Protein AF-A0A0P0SLC3-F1 (afdb_monomer)

Structure (mmCIF, N/CA/C/O backbone):
data_AF-A0A0P0SLC3-F1
#
_entry.id   AF-A0A0P0SLC3-F1
#
loop_
_atom_site.group_PDB
_atom_site.id
_atom_site.type_symbol
_atom_site.label_atom_id
_atom_site.label_alt_id
_atom_site.label_comp_id
_atom_site.label_asym_id
_atom_site.label_entity_id
_atom_site.label_seq_id
_atom_site.pdbx_PDB_ins_code
_atom_site.Cartn_x
_atom_site.Cartn_y
_atom_site.Cartn_z
_atom_site.occupancy
_atom_site.B_iso_or_equiv
_atom_site.auth_seq_id
_atom_site.auth_comp_id
_atom_site.auth_asym_id
_atom_site.auth_atom_id
_atom_site.pdbx_PDB_model_num
ATOM 1 N N . MET A 1 1 ? 24.770 22.324 -24.736 1.00 40.22 1 MET A N 1
ATOM 2 C CA . MET A 1 1 ? 24.449 22.233 -23.299 1.00 40.22 1 MET A CA 1
ATOM 3 C C . MET A 1 1 ? 24.818 20.827 -22.901 1.00 40.22 1 MET A C 1
ATOM 5 O O . MET A 1 1 ? 24.165 19.906 -23.367 1.00 40.22 1 MET A O 1
ATOM 9 N N . SER A 1 2 ? 25.976 20.699 -22.260 1.00 40.81 2 SER A N 1
ATOM 10 C CA . SER A 1 2 ? 26.747 19.463 -22.192 1.00 40.81 2 SER A CA 1
ATOM 11 C C . SER A 1 2 ? 26.088 18.401 -21.324 1.00 40.81 2 SER A C 1
ATOM 13 O O . SER A 1 2 ? 25.599 18.681 -20.231 1.00 40.81 2 SER A O 1
ATOM 15 N N . ASP A 1 3 ? 26.149 17.185 -21.848 1.00 52.19 3 ASP A N 1
ATOM 16 C CA . ASP A 1 3 ? 25.713 15.894 -21.313 1.00 52.19 3 ASP A CA 1
ATOM 17 C C . ASP A 1 3 ? 26.572 15.420 -20.111 1.00 52.19 3 ASP A C 1
ATOM 19 O O . ASP A 1 3 ? 26.574 14.253 -19.745 1.00 52.19 3 ASP A O 1
ATOM 23 N N . ASP A 1 4 ? 27.31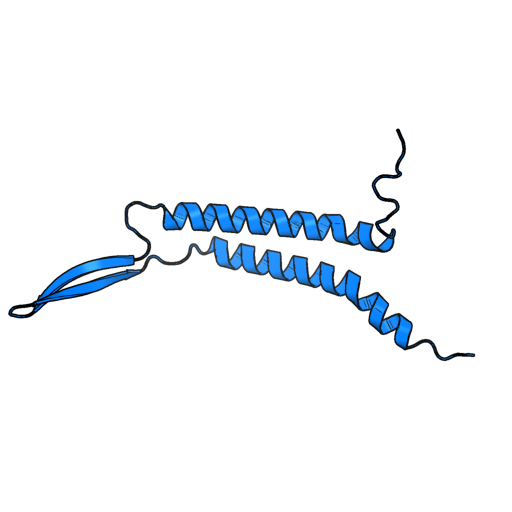7 16.330 -19.466 1.00 56.00 4 ASP A N 1
ATOM 24 C CA . ASP A 1 4 ? 28.284 16.030 -18.392 1.00 56.00 4 ASP A CA 1
ATOM 25 C C . ASP A 1 4 ? 27.609 15.678 -17.053 1.00 56.00 4 ASP A C 1
ATOM 27 O O . ASP A 1 4 ? 28.255 15.233 -16.105 1.00 56.00 4 ASP A O 1
ATOM 31 N N . THR A 1 5 ? 26.293 15.884 -16.930 1.00 56.62 5 THR A N 1
ATOM 32 C CA . THR A 1 5 ? 25.579 15.693 -15.649 1.00 56.62 5 THR A CA 1
ATOM 33 C C . THR A 1 5 ? 25.445 14.211 -15.267 1.00 56.62 5 THR A C 1
ATOM 35 O O . THR A 1 5 ? 25.192 13.890 -14.104 1.00 56.62 5 THR A O 1
ATOM 38 N N . LEU A 1 6 ? 25.654 13.296 -16.219 1.00 53.84 6 LEU A N 1
ATOM 39 C CA . LEU A 1 6 ? 25.514 11.851 -16.023 1.00 53.84 6 LEU A CA 1
ATOM 40 C C . LEU A 1 6 ? 26.822 11.074 -16.222 1.00 53.84 6 LEU A C 1
ATOM 42 O O . LEU A 1 6 ? 26.807 9.854 -16.117 1.00 53.84 6 LEU A O 1
ATOM 46 N N . ASP A 1 7 ? 27.955 11.751 -16.424 1.00 54.78 7 ASP A N 1
ATOM 47 C CA . ASP A 1 7 ? 29.253 11.113 -16.714 1.00 54.78 7 ASP A CA 1
ATOM 48 C C . ASP A 1 7 ? 29.778 10.259 -15.533 1.00 54.78 7 ASP A C 1
ATOM 50 O O . ASP A 1 7 ? 30.537 9.302 -15.686 1.00 54.78 7 ASP A O 1
ATOM 54 N N . TRP A 1 8 ? 29.300 10.557 -14.319 1.00 57.81 8 TRP A N 1
ATOM 55 C CA . TRP A 1 8 ? 29.554 9.772 -13.107 1.00 57.81 8 TRP A CA 1
ATOM 56 C C . TRP A 1 8 ? 28.699 8.505 -13.001 1.00 57.81 8 TRP A C 1
ATOM 58 O O . TRP A 1 8 ? 28.955 7.691 -12.112 1.00 57.81 8 TRP A O 1
ATOM 68 N N . LEU A 1 9 ? 27.668 8.355 -13.841 1.00 50.94 9 LEU A N 1
ATOM 69 C CA . LEU A 1 9 ? 26.736 7.239 -13.836 1.00 50.94 9 LEU A CA 1
ATOM 70 C C . LEU A 1 9 ? 27.134 6.283 -14.972 1.00 50.94 9 LEU A C 1
ATOM 72 O O . LEU A 1 9 ? 26.773 6.509 -16.125 1.00 50.94 9 LEU A O 1
ATOM 76 N N . PRO A 1 10 ? 27.878 5.201 -14.678 1.00 60.03 10 PRO A N 1
ATOM 77 C CA . PRO A 1 10 ? 28.329 4.275 -15.705 1.00 60.03 10 PRO A CA 1
ATOM 78 C C . PRO A 1 10 ? 27.147 3.804 -16.556 1.00 60.03 10 PRO A C 1
ATOM 80 O O . PRO A 1 10 ? 26.125 3.434 -15.984 1.00 60.03 10 PRO A O 1
ATOM 83 N N . GLU A 1 11 ? 27.293 3.740 -17.882 1.00 58.59 11 GLU A N 1
ATOM 84 C CA . GLU A 1 11 ? 26.229 3.402 -18.858 1.00 58.59 11 GLU A CA 1
ATOM 85 C C . GLU A 1 11 ? 25.402 2.157 -18.469 1.00 58.59 11 GLU A C 1
ATOM 87 O O . GLU A 1 11 ? 24.205 2.062 -18.740 1.00 58.59 11 GLU A O 1
ATOM 92 N N . ARG A 1 12 ? 26.007 1.216 -17.732 1.00 58.75 12 ARG A N 1
ATOM 93 C CA . ARG A 1 12 ? 25.341 0.045 -17.128 1.00 58.75 12 ARG A CA 1
ATOM 94 C C . ARG A 1 12 ? 24.181 0.377 -16.173 1.00 58.75 12 ARG A C 1
ATOM 96 O O . ARG A 1 12 ? 23.290 -0.455 -16.017 1.00 58.75 12 ARG A O 1
ATOM 103 N N . HIS A 1 13 ? 24.175 1.547 -15.538 1.00 58.62 13 HIS A N 1
ATOM 104 C CA . HIS A 1 13 ? 23.139 1.993 -14.603 1.00 58.62 13 HIS A CA 1
ATOM 105 C C . HIS A 1 13 ? 22.004 2.767 -15.293 1.00 58.62 13 HIS A C 1
ATOM 107 O O . HIS A 1 13 ? 20.951 2.966 -14.691 1.00 58.62 13 HIS A O 1
ATOM 113 N N . LEU A 1 14 ? 22.149 3.124 -16.575 1.00 65.19 14 LEU A N 1
ATOM 114 C CA . LEU A 1 14 ? 21.060 3.737 -17.341 1.00 65.19 14 LEU A CA 1
ATOM 115 C C . LEU A 1 14 ? 19.845 2.790 -17.435 1.00 65.19 14 LEU A C 1
ATOM 117 O O . LEU A 1 14 ? 18.700 3.226 -17.362 1.00 65.19 14 LEU A O 1
ATOM 121 N N . GLY A 1 15 ? 20.096 1.475 -17.490 1.00 69.12 15 GLY A N 1
ATOM 122 C CA . GLY A 1 15 ? 19.059 0.436 -17.506 1.00 69.12 15 GLY A CA 1
ATOM 123 C C . GLY A 1 15 ? 18.279 0.260 -16.194 1.00 69.12 15 GLY A C 1
ATOM 124 O O . GLY A 1 15 ? 17.220 -0.360 -16.214 1.00 69.12 15 GLY A O 1
ATOM 125 N N . VAL A 1 16 ? 18.758 0.809 -15.066 1.00 75.75 16 VAL A N 1
ATOM 126 C CA . VAL A 1 16 ? 18.046 0.739 -13.769 1.00 75.75 16 VAL A CA 1
ATOM 127 C C . VAL A 1 16 ? 17.286 2.012 -13.424 1.00 75.75 16 VAL A C 1
ATOM 129 O O . VAL A 1 16 ? 16.453 1.978 -12.522 1.00 75.75 16 VAL A O 1
ATOM 132 N N . ALA A 1 17 ? 17.518 3.113 -14.144 1.00 79.31 17 ALA A N 1
ATOM 133 C CA . ALA A 1 17 ? 16.880 4.396 -13.865 1.00 79.31 17 ALA A CA 1
ATOM 134 C C . ALA A 1 17 ? 15.348 4.319 -13.971 1.00 79.31 17 ALA A C 1
ATOM 136 O O . ALA A 1 17 ? 14.645 4.785 -13.077 1.00 79.31 17 ALA A O 1
ATOM 137 N N . ALA A 1 18 ? 14.824 3.666 -15.014 1.00 80.88 18 ALA A N 1
ATOM 138 C CA . ALA A 1 18 ? 13.381 3.500 -15.187 1.00 80.88 18 ALA A CA 1
ATOM 139 C C . ALA A 1 18 ? 12.744 2.602 -14.098 1.00 80.88 18 ALA A C 1
ATOM 141 O O . ALA A 1 18 ? 11.790 3.046 -13.463 1.00 80.88 18 ALA A O 1
ATOM 142 N N . PRO A 1 19 ? 13.272 1.398 -13.791 1.00 82.88 19 PRO A N 1
ATOM 143 C CA . PRO A 1 19 ? 12.772 0.593 -12.671 1.00 82.88 19 PRO A CA 1
ATOM 144 C C . PRO A 1 19 ? 12.882 1.268 -11.290 1.00 82.88 19 PRO A C 1
ATOM 146 O O . PRO A 1 19 ? 12.012 1.075 -10.440 1.00 82.88 19 PRO A O 1
ATOM 149 N N . LEU A 1 20 ? 13.924 2.074 -11.054 1.00 84.38 20 LEU A N 1
ATOM 150 C CA . LEU A 1 20 ? 14.071 2.855 -9.821 1.00 84.38 20 LEU A CA 1
ATOM 151 C C . LEU A 1 20 ? 13.032 3.974 -9.724 1.00 84.38 20 LEU A C 1
ATOM 153 O O . LEU A 1 20 ? 12.396 4.108 -8.685 1.00 84.38 20 LEU A O 1
ATOM 157 N N . SER A 1 21 ? 12.817 4.724 -10.808 1.00 86.75 21 SER A N 1
ATOM 158 C CA . SER A 1 21 ? 11.765 5.745 -10.871 1.00 86.75 21 SER A CA 1
ATOM 159 C C . SER A 1 21 ? 10.381 5.137 -10.646 1.00 86.75 21 SER A C 1
ATOM 161 O O . SER A 1 21 ? 9.577 5.698 -9.911 1.00 86.75 21 SER A O 1
ATOM 163 N N . HIS A 1 22 ? 10.116 3.965 -11.233 1.00 87.69 22 HIS A N 1
ATOM 164 C CA . HIS A 1 22 ? 8.870 3.227 -11.011 1.00 87.69 22 HIS A CA 1
ATOM 165 C C . HIS A 1 22 ? 8.705 2.822 -9.543 1.00 87.69 22 HIS A C 1
ATOM 167 O O . HIS A 1 22 ? 7.636 2.977 -8.963 1.00 87.69 22 HIS A O 1
ATOM 173 N N . THR A 1 23 ? 9.779 2.348 -8.909 1.00 89.06 23 THR A N 1
ATOM 174 C CA . THR A 1 23 ? 9.760 2.015 -7.479 1.00 89.06 23 THR A CA 1
ATOM 175 C C . THR A 1 23 ? 9.440 3.238 -6.618 1.00 89.06 23 THR A C 1
ATOM 177 O O . THR A 1 23 ? 8.625 3.135 -5.703 1.00 89.06 23 THR A O 1
ATOM 180 N N . ASP A 1 24 ? 10.070 4.380 -6.895 1.00 89.56 24 ASP A N 1
ATOM 181 C CA . ASP A 1 24 ? 9.835 5.626 -6.158 1.00 89.56 24 ASP A CA 1
ATOM 182 C C . ASP A 1 24 ? 8.371 6.078 -6.266 1.00 89.56 24 ASP A C 1
ATOM 184 O O . ASP A 1 24 ? 7.722 6.372 -5.260 1.00 89.56 24 ASP A O 1
ATOM 188 N N . GLU A 1 25 ? 7.796 6.000 -7.467 1.00 93.00 25 GLU A N 1
ATOM 189 C CA . GLU A 1 25 ? 6.387 6.316 -7.690 1.00 93.00 25 GLU A CA 1
ATOM 190 C C . GLU A 1 25 ? 5.442 5.355 -6.947 1.00 93.00 25 GLU A C 1
ATOM 192 O O . GLU A 1 25 ? 4.456 5.787 -6.343 1.00 93.00 25 GLU A O 1
ATOM 197 N N . LEU A 1 26 ? 5.752 4.055 -6.908 1.00 92.00 26 LEU A N 1
ATOM 198 C CA . LEU A 1 26 ? 4.988 3.092 -6.110 1.00 92.00 26 LEU A CA 1
ATOM 199 C C . LEU A 1 26 ? 5.066 3.396 -4.611 1.00 92.00 26 LEU A C 1
ATOM 201 O O . LEU A 1 26 ? 4.053 3.303 -3.915 1.00 92.00 26 LEU A O 1
ATOM 205 N N . ILE A 1 27 ? 6.243 3.778 -4.110 1.00 89.56 27 ILE A N 1
ATOM 206 C CA . ILE A 1 27 ? 6.439 4.174 -2.710 1.00 89.56 27 ILE A CA 1
ATOM 207 C C . ILE A 1 27 ? 5.596 5.411 -2.389 1.00 89.56 27 ILE A C 1
ATOM 209 O O . ILE A 1 27 ? 4.891 5.417 -1.378 1.00 89.56 27 ILE A O 1
ATOM 213 N N . SER A 1 28 ? 5.598 6.418 -3.263 1.00 93.69 28 SER A N 1
ATOM 214 C CA . SER A 1 28 ? 4.762 7.612 -3.114 1.00 93.69 28 SER A CA 1
ATOM 215 C C . SER A 1 28 ? 3.271 7.251 -3.035 1.00 93.69 28 SER A C 1
ATOM 217 O O . SER A 1 28 ? 2.596 7.625 -2.075 1.00 93.69 28 SER A O 1
ATOM 219 N N . GLN A 1 29 ? 2.776 6.403 -3.945 1.00 92.69 29 GLN A N 1
ATOM 220 C CA . GLN A 1 29 ? 1.382 5.939 -3.928 1.00 92.69 29 GLN A CA 1
ATOM 221 C C . GLN A 1 29 ? 1.017 5.147 -2.661 1.00 92.69 29 GLN A C 1
ATOM 223 O O . GLN A 1 29 ? -0.117 5.225 -2.179 1.00 92.69 29 GLN A O 1
ATOM 228 N N . ILE A 1 30 ? 1.952 4.363 -2.114 1.00 91.62 30 ILE A N 1
ATOM 229 C CA . ILE A 1 30 ? 1.756 3.650 -0.845 1.00 91.62 30 ILE A CA 1
ATOM 230 C C . ILE A 1 30 ? 1.566 4.650 0.298 1.00 91.62 30 ILE A C 1
ATOM 232 O O . ILE A 1 30 ? 0.638 4.485 1.095 1.00 91.62 30 ILE A O 1
ATOM 236 N N . PHE A 1 31 ? 2.408 5.685 0.372 1.00 90.19 31 PHE A N 1
ATOM 237 C CA . PHE A 1 31 ? 2.310 6.711 1.409 1.00 90.19 31 PHE A CA 1
ATOM 238 C C . PHE A 1 31 ? 0.999 7.487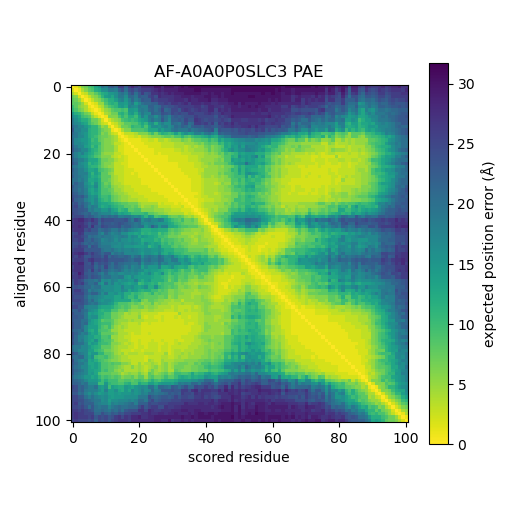 1.333 1.00 90.19 31 PHE A C 1
ATOM 240 O O . PHE A 1 31 ? 0.354 7.652 2.367 1.00 90.19 31 PHE A O 1
ATOM 247 N N . ASP A 1 32 ? 0.556 7.873 0.139 1.00 91.44 32 ASP A N 1
ATOM 248 C CA . ASP A 1 32 ? -0.722 8.567 -0.041 1.00 91.44 32 ASP A CA 1
ATOM 249 C C . ASP A 1 32 ? -1.900 7.730 0.474 1.00 91.44 32 ASP A C 1
ATOM 251 O O . ASP A 1 32 ? -2.761 8.217 1.211 1.00 91.44 32 ASP A O 1
ATOM 255 N N . LEU A 1 33 ? -1.925 6.434 0.148 1.00 88.31 33 LEU A N 1
ATOM 256 C CA . LEU A 1 33 ? -2.983 5.529 0.603 1.00 88.31 33 LEU A CA 1
ATOM 257 C C . LEU A 1 33 ? -2.962 5.318 2.116 1.00 88.31 33 LEU A C 1
ATOM 259 O O . LEU A 1 33 ? -4.022 5.286 2.749 1.00 88.31 33 LEU A O 1
ATOM 263 N N . LEU A 1 34 ? -1.775 5.162 2.702 1.00 86.44 34 LEU A N 1
ATOM 264 C CA . LEU A 1 34 ? -1.628 5.031 4.147 1.00 86.44 34 LEU A CA 1
ATOM 265 C C . LEU A 1 34 ? -2.049 6.317 4.854 1.00 86.44 34 LEU A C 1
ATOM 267 O O . LEU A 1 34 ? -2.779 6.247 5.837 1.00 86.44 34 LEU A O 1
ATOM 271 N N . PHE A 1 35 ? -1.666 7.480 4.331 1.00 86.56 35 PHE A N 1
ATOM 272 C CA . PHE A 1 35 ? -2.040 8.768 4.898 1.00 86.56 35 PHE A CA 1
ATOM 273 C C . PHE A 1 35 ? -3.558 8.972 4.892 1.00 86.56 35 PHE A C 1
ATOM 275 O O . PHE A 1 35 ? -4.137 9.292 5.929 1.00 86.56 35 PHE A O 1
ATOM 282 N N . VAL A 1 36 ? -4.229 8.706 3.767 1.00 84.56 36 VAL A N 1
ATOM 283 C CA . VAL A 1 36 ? -5.700 8.785 3.678 1.00 84.56 36 VAL A CA 1
ATOM 284 C C . VAL A 1 36 ? -6.375 7.821 4.656 1.00 84.56 36 VAL A C 1
ATOM 286 O O . VAL A 1 36 ? -7.386 8.160 5.263 1.00 84.56 36 VAL A O 1
ATOM 289 N N . SER A 1 37 ? -5.807 6.629 4.842 1.00 75.94 37 SER A N 1
ATOM 290 C CA . SER A 1 37 ? -6.359 5.631 5.766 1.00 75.94 37 SER A CA 1
ATOM 291 C C . SER A 1 37 ? -6.193 6.034 7.233 1.00 75.94 37 SER A C 1
ATOM 293 O O . SER A 1 37 ? -7.089 5.797 8.034 1.00 75.94 37 SER A O 1
ATOM 295 N N . GLN A 1 38 ? -5.065 6.658 7.581 1.00 76.31 38 GLN A N 1
ATOM 296 C CA . GLN A 1 38 ? -4.730 7.071 8.950 1.00 76.31 38 GLN A CA 1
ATOM 297 C C . GLN A 1 38 ? -5.387 8.395 9.361 1.00 76.31 38 GLN A C 1
ATOM 299 O O . GLN A 1 38 ? -5.585 8.649 10.541 1.00 76.31 38 GLN A O 1
ATOM 304 N N . THR A 1 39 ? -5.720 9.256 8.397 1.00 78.12 39 THR A N 1
ATOM 305 C CA . THR A 1 39 ? -6.386 10.549 8.646 1.00 78.12 39 THR A CA 1
ATOM 306 C C . THR A 1 39 ? -7.911 10.454 8.644 1.00 78.12 39 THR A C 1
ATOM 308 O O . THR A 1 39 ? -8.600 11.464 8.798 1.00 78.12 39 THR A O 1
ATOM 311 N N . GLN A 1 40 ? -8.461 9.249 8.474 1.00 68.81 40 GLN A N 1
ATOM 312 C CA . GLN A 1 40 ? -9.898 9.033 8.500 1.00 68.81 40 GLN A CA 1
ATOM 313 C C . GLN A 1 40 ? -10.449 9.231 9.923 1.00 68.81 40 GLN A C 1
ATOM 315 O O . GLN A 1 40 ? -9.879 8.761 10.902 1.00 68.81 40 GLN A O 1
ATOM 320 N N . VAL A 1 41 ? -11.588 9.927 10.018 1.00 59.19 41 VAL A N 1
ATOM 321 C CA . VAL A 1 41 ? -12.219 10.416 11.266 1.00 59.19 41 VAL A CA 1
ATOM 322 C C . VAL A 1 41 ? -12.532 9.311 12.292 1.00 59.19 41 VAL A C 1
ATOM 324 O O . VAL A 1 41 ? -12.668 9.605 13.474 1.00 59.19 41 VAL A O 1
ATOM 327 N N . ASP A 1 42 ? -12.617 8.053 11.858 1.00 66.62 42 ASP A N 1
ATOM 328 C CA . ASP A 1 42 ? -12.948 6.896 12.704 1.00 66.62 42 ASP A CA 1
ATOM 329 C C . ASP A 1 42 ? -11.733 6.261 13.417 1.00 66.62 42 ASP A C 1
ATOM 331 O O . ASP A 1 42 ? -11.925 5.302 14.164 1.00 66.62 42 ASP A O 1
ATOM 335 N N . ASP A 1 43 ? -10.523 6.800 13.198 1.00 66.19 43 ASP A N 1
ATOM 336 C CA . ASP A 1 43 ? -9.217 6.267 13.620 1.00 66.19 43 ASP A CA 1
ATOM 337 C C . ASP A 1 43 ? -8.975 4.814 13.139 1.00 66.19 43 ASP A C 1
ATOM 339 O O . ASP A 1 43 ? -9.883 4.009 12.918 1.00 66.19 43 ASP A O 1
ATOM 343 N N . VAL A 1 44 ? -7.717 4.425 12.936 1.00 78.50 44 VAL A N 1
ATOM 344 C CA . VAL A 1 44 ? -7.404 3.025 12.600 1.00 78.50 44 VAL A CA 1
ATOM 345 C C . VAL A 1 44 ? -7.689 2.111 13.789 1.00 78.50 44 VAL A C 1
ATOM 347 O O . VAL A 1 44 ? -7.954 0.921 13.602 1.00 78.50 44 VAL A O 1
ATOM 350 N N . ILE A 1 45 ? -7.694 2.656 15.006 1.00 82.25 45 ILE A N 1
ATOM 351 C CA . ILE A 1 45 ? -7.993 1.934 16.238 1.00 82.25 45 ILE A CA 1
ATOM 352 C C . ILE A 1 45 ? -9.174 2.609 16.937 1.00 82.25 45 ILE A C 1
ATOM 354 O O . ILE A 1 45 ? -9.046 3.677 17.522 1.00 82.25 45 ILE A O 1
ATOM 358 N N . GLY A 1 46 ? -10.322 1.937 16.947 1.00 84.81 46 GLY A N 1
ATOM 359 C CA . GLY A 1 46 ? -11.452 2.343 17.773 1.00 84.81 46 GLY A CA 1
ATOM 360 C C . GLY A 1 46 ? -11.172 2.008 19.234 1.00 84.81 46 GLY A C 1
ATOM 361 O O . GLY A 1 46 ? -10.927 0.845 19.566 1.00 84.81 46 GLY A O 1
ATOM 362 N N . LEU A 1 47 ? -11.225 3.009 20.111 1.00 87.31 47 LEU A N 1
ATOM 363 C CA . LEU A 1 47 ? -11.087 2.842 21.556 1.00 87.31 47 LEU A CA 1
ATOM 364 C C . LEU A 1 47 ? -12.430 3.094 22.239 1.00 87.31 47 LEU A C 1
ATOM 366 O O . LEU A 1 47 ? -13.143 4.038 21.908 1.00 87.31 47 LEU A O 1
ATOM 370 N N . VAL A 1 48 ? -12.774 2.254 23.211 1.00 89.75 48 VAL A N 1
ATOM 371 C CA . VAL A 1 48 ? -13.955 2.452 24.055 1.00 89.75 48 VAL A CA 1
ATOM 372 C C . VAL A 1 48 ? -13.585 2.273 25.516 1.00 89.75 48 VAL A C 1
ATOM 374 O O . VAL A 1 48 ? -12.812 1.384 25.880 1.00 89.75 48 VAL A O 1
ATOM 377 N N . GLU A 1 49 ? -14.141 3.127 26.364 1.00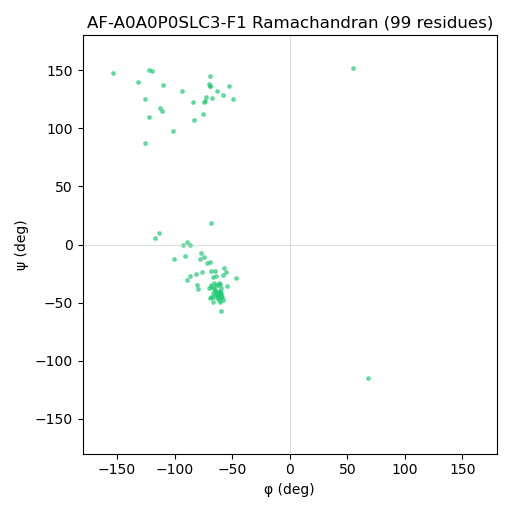 91.56 49 GLU A N 1
ATOM 378 C CA . GLU A 1 49 ? -14.054 2.963 27.806 1.00 91.56 49 GLU A CA 1
ATOM 379 C C . GLU A 1 49 ? -15.146 2.018 28.298 1.00 91.56 49 GLU A C 1
ATOM 381 O O . GLU A 1 49 ? -16.339 2.247 28.095 1.00 91.56 49 GLU A O 1
ATOM 386 N N . VAL A 1 50 ? -14.728 0.949 28.969 1.00 92.31 50 VAL A N 1
ATOM 387 C CA . VAL A 1 50 ? -15.625 0.003 29.623 1.00 92.31 50 VAL A CA 1
ATOM 388 C C . VAL A 1 50 ? -15.454 0.166 31.133 1.00 92.31 50 VAL A C 1
ATOM 390 O O . VAL A 1 50 ? -14.368 -0.113 31.654 1.00 92.31 50 VAL A O 1
ATOM 393 N N . PRO A 1 51 ? -16.490 0.611 31.866 1.00 87.88 51 PRO A N 1
ATOM 394 C CA . PRO A 1 51 ? -16.427 0.684 33.318 1.00 87.88 51 PRO A CA 1
ATOM 395 C C . PRO A 1 51 ? -16.362 -0.728 33.913 1.00 87.88 51 PRO A C 1
ATOM 397 O O . PRO A 1 51 ? -17.206 -1.580 33.639 1.00 87.88 51 PRO A O 1
ATOM 400 N N . VAL A 1 52 ? -15.355 -0.977 34.752 1.00 88.88 52 VAL A N 1
ATOM 401 C CA . VAL A 1 52 ? -15.148 -2.247 35.461 1.00 88.88 52 VAL A CA 1
ATOM 402 C C . VAL A 1 52 ? -15.041 -1.955 36.958 1.00 88.88 52 VAL A C 1
ATOM 404 O O . VAL A 1 52 ? -13.962 -1.739 37.509 1.00 88.88 52 VAL A O 1
ATOM 407 N N . GLY A 1 53 ? -16.186 -1.922 37.643 1.00 88.69 53 GLY A N 1
ATOM 408 C CA . GLY A 1 53 ? -16.249 -1.592 39.068 1.00 88.69 53 GLY A CA 1
ATOM 409 C C . GLY A 1 53 ? -15.877 -0.129 39.334 1.00 88.69 53 GLY A C 1
ATOM 410 O O . GLY A 1 53 ? -16.599 0.770 38.921 1.00 88.69 53 GLY A O 1
ATOM 411 N N . ARG A 1 54 ? -14.767 0.111 40.048 1.00 90.81 54 ARG A N 1
ATOM 412 C CA . ARG A 1 54 ? -14.277 1.469 40.378 1.00 90.81 54 ARG A CA 1
ATOM 413 C C . ARG A 1 54 ? -13.271 2.037 39.371 1.00 90.81 54 ARG A C 1
ATOM 415 O O . ARG A 1 54 ? -12.781 3.141 39.584 1.00 90.81 54 ARG A O 1
ATOM 422 N N . ILE A 1 55 ? -12.930 1.291 38.323 1.00 88.75 55 ILE A N 1
ATOM 423 C CA . ILE A 1 55 ? -11.955 1.711 37.310 1.00 88.75 55 ILE A CA 1
ATOM 424 C C . ILE A 1 55 ? -12.606 1.782 35.929 1.00 88.75 55 ILE A C 1
ATOM 426 O O . ILE A 1 55 ? -13.517 1.009 35.629 1.00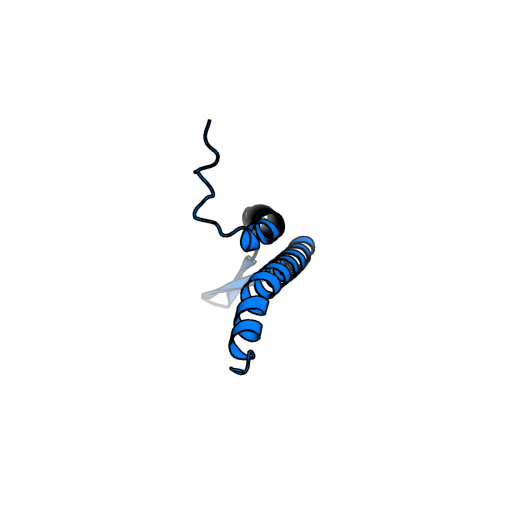 88.75 55 ILE A O 1
ATOM 430 N N . SER A 1 56 ? -12.113 2.685 35.083 1.00 87.31 56 SER A N 1
ATOM 431 C CA . SER A 1 56 ? -12.398 2.674 33.645 1.00 87.31 56 SER A CA 1
ATOM 432 C C . SER A 1 56 ? -11.289 1.904 32.931 1.00 87.31 56 SER A C 1
ATOM 434 O O . SER A 1 56 ? -10.108 2.100 33.226 1.00 87.31 56 SER A O 1
ATOM 436 N N . ARG A 1 57 ? -11.656 0.978 32.040 1.00 92.81 57 ARG A N 1
ATOM 437 C CA . ARG A 1 57 ? -10.712 0.221 31.213 1.00 92.81 57 ARG A CA 1
ATOM 438 C C . ARG A 1 57 ? -10.898 0.620 29.757 1.00 92.81 57 ARG A C 1
ATOM 440 O O . ARG A 1 57 ? -11.944 0.344 29.178 1.00 92.81 57 ARG A O 1
ATOM 447 N N . THR A 1 58 ? -9.868 1.199 29.153 1.00 91.69 58 THR A N 1
ATOM 448 C CA . THR A 1 58 ? -9.827 1.434 27.708 1.00 91.69 58 THR A CA 1
ATOM 449 C C . THR A 1 58 ? -9.572 0.110 26.993 1.00 91.69 58 THR A C 1
ATOM 451 O O . THR A 1 58 ? -8.585 -0.572 27.273 1.00 91.69 58 THR A O 1
ATOM 454 N N . VAL A 1 59 ? -10.467 -0.276 26.089 1.00 90.75 59 VAL A N 1
ATOM 455 C CA . VAL A 1 59 ? -10.315 -1.463 25.242 1.00 90.75 59 VAL A CA 1
ATOM 456 C C . VAL A 1 59 ? -10.373 -1.065 23.775 1.00 90.75 59 VAL A C 1
ATOM 458 O O . VAL A 1 59 ? -11.051 -0.107 23.403 1.00 90.75 59 VAL A O 1
ATOM 461 N N . VAL A 1 60 ? -9.671 -1.824 22.939 1.00 90.25 60 VAL A N 1
ATOM 462 C CA . VAL A 1 60 ? -9.771 -1.693 21.485 1.00 90.25 60 VAL A CA 1
ATOM 463 C C . VAL A 1 60 ? -11.085 -2.333 21.043 1.00 90.25 60 VAL A C 1
ATOM 465 O O . VAL A 1 60 ? -11.258 -3.543 21.168 1.00 90.25 60 VAL A O 1
ATOM 468 N N . SER A 1 61 ? -12.023 -1.524 20.559 1.00 89.38 61 SER A N 1
ATOM 469 C CA . SER A 1 61 ? -13.317 -1.977 20.036 1.00 89.38 61 SER A CA 1
ATOM 470 C C . SER A 1 61 ? -13.251 -2.351 18.559 1.00 89.38 61 SER A C 1
ATOM 472 O O . SER A 1 61 ? -14.037 -3.179 18.098 1.00 89.38 61 SER A O 1
ATOM 474 N N . ARG A 1 62 ? -12.322 -1.750 17.809 1.00 85.88 62 ARG A N 1
ATOM 475 C CA . ARG A 1 62 ? -12.192 -1.941 16.364 1.00 85.88 62 ARG A CA 1
ATOM 476 C C . ARG A 1 62 ? -10.759 -1.701 15.914 1.00 85.88 62 ARG A C 1
ATOM 478 O O . ARG A 1 62 ? -10.078 -0.835 16.447 1.00 85.88 62 ARG A O 1
ATOM 485 N N . VAL A 1 63 ? -10.341 -2.433 14.887 1.00 85.88 63 VAL A N 1
ATOM 486 C CA . VAL A 1 63 ? -9.146 -2.122 14.098 1.00 85.88 63 VAL A CA 1
ATOM 487 C C . VAL A 1 63 ? -9.568 -2.051 12.636 1.00 85.88 63 VAL A C 1
ATOM 489 O O . VAL A 1 63 ? -10.203 -2.981 12.132 1.00 85.88 63 VAL A O 1
ATOM 492 N N . ALA A 1 64 ? -9.278 -0.940 11.964 1.00 84.06 64 ALA A N 1
ATOM 493 C CA . ALA A 1 64 ? -9.566 -0.787 10.547 1.00 84.06 64 ALA A CA 1
ATOM 494 C C . ALA A 1 64 ? -8.651 -1.711 9.719 1.00 84.06 64 ALA A C 1
ATOM 496 O O . ALA A 1 64 ? -7.453 -1.815 9.997 1.00 84.06 64 ALA A O 1
ATOM 497 N N . PRO A 1 65 ? -9.185 -2.407 8.701 1.00 82.69 65 PRO A N 1
ATOM 498 C CA . PRO A 1 65 ? -8.362 -3.237 7.834 1.00 82.69 65 PRO A CA 1
ATOM 499 C C . PRO A 1 65 ? -7.453 -2.368 6.959 1.00 82.69 65 PRO A C 1
ATOM 501 O O . PRO A 1 65 ? -7.859 -1.310 6.479 1.00 82.69 65 PRO A O 1
ATOM 504 N N . ILE A 1 66 ? -6.241 -2.854 6.679 1.00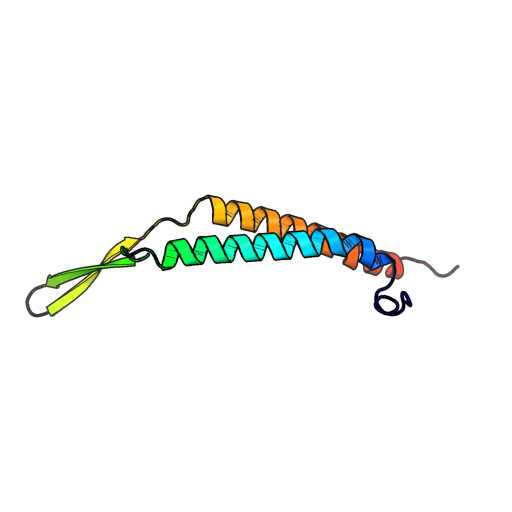 82.56 66 ILE A N 1
ATOM 505 C CA . ILE A 1 66 ? -5.348 -2.215 5.705 1.00 82.56 66 ILE A CA 1
ATOM 506 C C . ILE A 1 66 ? -6.015 -2.272 4.319 1.00 82.56 66 ILE A C 1
ATOM 508 O O . ILE A 1 66 ? -6.459 -3.353 3.906 1.00 82.56 66 ILE A O 1
ATOM 512 N N . PRO A 1 67 ? -6.069 -1.160 3.560 1.00 85.94 67 PRO A N 1
ATOM 513 C CA . PRO A 1 67 ? -6.619 -1.180 2.214 1.00 85.94 67 PRO A CA 1
ATOM 514 C C . PRO A 1 67 ? -5.866 -2.182 1.345 1.00 85.94 67 PRO A C 1
ATOM 516 O O . PRO A 1 67 ? -4.648 -2.104 1.216 1.00 85.94 67 PRO A O 1
ATOM 519 N N . ARG A 1 68 ? -6.589 -3.087 0.677 1.00 88.56 68 ARG A N 1
ATOM 520 C CA . ARG A 1 68 ? -6.003 -4.166 -0.144 1.00 88.56 68 ARG A CA 1
ATOM 521 C C . ARG A 1 68 ? -5.047 -3.671 -1.236 1.00 88.56 68 ARG A C 1
ATOM 523 O O . ARG A 1 68 ? -4.172 -4.416 -1.663 1.00 88.56 68 ARG A O 1
ATOM 530 N N . LYS A 1 69 ? -5.191 -2.419 -1.674 1.00 89.38 69 LYS A N 1
ATOM 531 C CA . LYS A 1 69 ? -4.293 -1.787 -2.646 1.00 89.38 69 LYS A CA 1
ATOM 532 C C . LYS A 1 69 ? -2.871 -1.591 -2.095 1.00 89.38 69 LYS A C 1
ATOM 534 O O . LYS A 1 69 ? -1.924 -1.745 -2.853 1.00 89.38 69 LYS A O 1
ATOM 539 N N . VAL A 1 70 ? -2.713 -1.339 -0.793 1.00 88.88 70 VAL A N 1
ATOM 540 C CA . VAL A 1 70 ? -1.403 -1.151 -0.143 1.00 88.88 70 VAL A CA 1
ATOM 541 C C . VAL A 1 70 ? -0.496 -2.380 -0.300 1.00 88.88 70 VAL A C 1
ATOM 543 O O . VAL A 1 70 ? 0.570 -2.232 -0.889 1.00 88.88 70 VAL A O 1
ATOM 546 N N . PRO A 1 71 ? -0.876 -3.603 0.131 1.00 90.69 71 PRO A N 1
ATOM 547 C CA . PRO A 1 71 ? -0.007 -4.770 -0.025 1.00 90.69 71 PRO A CA 1
ATOM 548 C C . PRO A 1 71 ? 0.260 -5.134 -1.492 1.00 90.69 71 PRO A C 1
ATOM 550 O O . PRO A 1 71 ? 1.311 -5.695 -1.785 1.00 90.69 71 PRO A O 1
ATOM 553 N N . LEU A 1 72 ? -0.647 -4.801 -2.419 1.00 93.12 72 LEU A N 1
ATOM 554 C CA . LEU A 1 72 ? -0.421 -5.011 -3.854 1.00 93.12 72 LEU A CA 1
ATOM 555 C C . LEU A 1 72 ? 0.659 -4.074 -4.407 1.00 93.12 72 LEU A C 1
ATOM 557 O O . LEU A 1 72 ? 1.555 -4.537 -5.103 1.00 93.12 72 LEU A O 1
ATOM 561 N N . LEU A 1 73 ? 0.609 -2.785 -4.063 1.00 91.56 73 LEU A N 1
ATOM 562 C CA . LEU A 1 73 ? 1.640 -1.822 -4.462 1.00 91.56 73 LEU A CA 1
ATOM 563 C C . LEU A 1 73 ? 2.989 -2.133 -3.808 1.00 91.56 73 LEU A C 1
ATOM 565 O O . LEU A 1 73 ? 4.022 -2.026 -4.457 1.00 91.56 73 LEU A O 1
ATOM 569 N N . VAL A 1 74 ? 2.984 -2.573 -2.546 1.00 91.56 74 VAL A N 1
ATOM 570 C CA . VAL A 1 74 ? 4.204 -3.036 -1.867 1.00 91.56 74 VAL A CA 1
ATOM 571 C C . VAL A 1 74 ? 4.807 -4.227 -2.607 1.00 91.56 74 VAL A C 1
ATOM 573 O O . VAL A 1 74 ? 6.013 -4.252 -2.836 1.00 91.56 74 VAL A O 1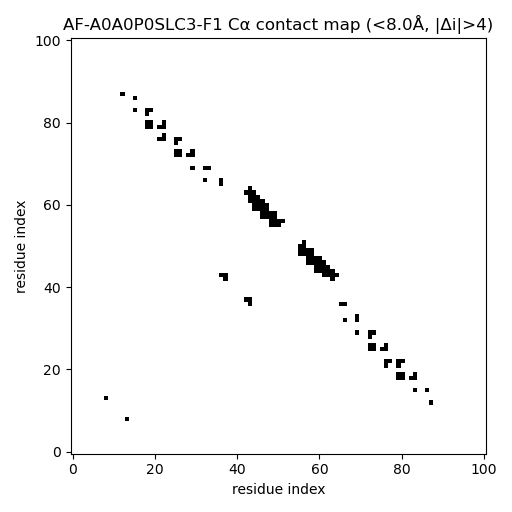
ATOM 576 N N . ALA A 1 75 ? 3.991 -5.205 -3.009 1.00 94.00 75 ALA A N 1
ATOM 577 C CA . ALA A 1 75 ? 4.476 -6.344 -3.781 1.00 94.00 75 ALA A CA 1
ATOM 578 C C . ALA A 1 75 ? 5.101 -5.903 -5.115 1.00 94.00 75 ALA A C 1
ATOM 580 O O . ALA A 1 75 ? 6.182 -6.379 -5.453 1.00 94.00 75 ALA A O 1
ATOM 581 N N . ASP A 1 76 ? 4.469 -4.968 -5.828 1.00 91.81 76 ASP A N 1
ATOM 582 C CA . ASP A 1 76 ? 5.003 -4.427 -7.083 1.00 91.81 76 ASP A CA 1
ATOM 583 C C . ASP A 1 76 ? 6.337 -3.689 -6.868 1.00 91.81 76 ASP A C 1
ATOM 585 O O . ASP A 1 76 ? 7.312 -3.938 -7.578 1.00 91.81 76 ASP A O 1
ATOM 589 N N . ALA A 1 77 ? 6.441 -2.879 -5.809 1.00 89.38 77 ALA A N 1
ATOM 590 C CA . ALA A 1 77 ? 7.665 -2.150 -5.474 1.00 89.38 77 ALA A CA 1
ATOM 591 C C . ALA A 1 77 ? 8.816 -3.105 -5.131 1.00 89.38 77 ALA A C 1
ATOM 593 O O . ALA A 1 77 ? 9.949 -2.910 -5.569 1.00 89.38 77 ALA A O 1
ATOM 594 N N . LEU A 1 78 ? 8.531 -4.180 -4.389 1.00 92.56 78 LEU A N 1
ATOM 595 C CA . LEU A 1 78 ? 9.521 -5.209 -4.068 1.00 92.56 78 LEU A CA 1
ATOM 596 C C . LEU A 1 78 ? 9.988 -5.972 -5.315 1.00 92.56 78 LEU A C 1
ATOM 598 O O . LEU A 1 78 ? 11.171 -6.303 -5.424 1.00 92.56 78 LEU A O 1
ATOM 602 N N . VAL A 1 79 ? 9.089 -6.241 -6.265 1.00 92.31 79 VAL A N 1
ATOM 603 C CA . VAL A 1 79 ? 9.439 -6.875 -7.545 1.00 92.31 79 VAL A CA 1
ATOM 604 C C . VAL A 1 79 ? 10.313 -5.947 -8.392 1.00 92.31 79 VAL A C 1
ATOM 606 O O . VAL A 1 79 ? 11.343 -6.388 -8.907 1.00 92.31 79 VAL A O 1
ATOM 609 N N . ALA A 1 80 ? 9.961 -4.664 -8.484 1.00 88.50 80 ALA A N 1
ATOM 610 C CA . ALA A 1 80 ? 10.750 -3.662 -9.196 1.00 88.50 80 ALA A CA 1
ATOM 611 C C . ALA A 1 80 ? 12.156 -3.500 -8.587 1.00 88.50 80 ALA A C 1
ATOM 613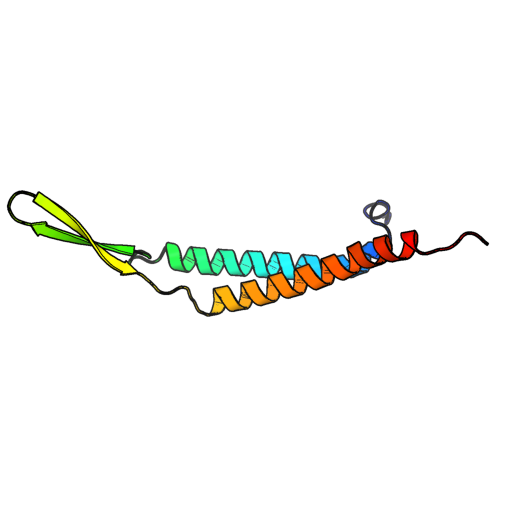 O O . ALA A 1 80 ? 13.157 -3.558 -9.306 1.00 88.50 80 ALA A O 1
ATOM 614 N N . LEU A 1 81 ? 12.255 -3.416 -7.256 1.00 87.62 81 LEU A N 1
ATOM 615 C CA . LEU A 1 81 ? 13.533 -3.357 -6.537 1.00 87.62 81 LEU A CA 1
ATOM 616 C C . LEU A 1 81 ? 14.392 -4.593 -6.769 1.00 87.62 81 LEU A C 1
ATOM 618 O O . LEU A 1 81 ? 15.603 -4.479 -6.957 1.00 87.62 81 LEU A O 1
ATOM 622 N N . ARG A 1 82 ? 13.790 -5.783 -6.783 1.00 86.69 82 ARG A N 1
ATOM 623 C CA . ARG A 1 82 ? 14.522 -7.011 -7.087 1.00 86.69 82 ARG A CA 1
ATOM 624 C C . ARG A 1 82 ? 15.140 -6.956 -8.483 1.00 86.69 82 ARG A C 1
ATOM 626 O O . ARG A 1 82 ? 16.308 -7.304 -8.622 1.00 86.69 82 ARG A O 1
ATOM 633 N N . ALA A 1 83 ? 14.393 -6.506 -9.490 1.00 84.62 83 ALA A N 1
ATOM 634 C CA . ALA A 1 83 ? 14.913 -6.379 -10.852 1.00 84.62 83 ALA A CA 1
ATOM 635 C C . ALA A 1 83 ? 16.108 -5.409 -10.918 1.00 84.62 83 ALA A C 1
ATOM 637 O O . ALA A 1 83 ? 17.114 -5.703 -11.565 1.00 84.62 83 ALA A O 1
ATOM 638 N N . VAL A 1 84 ? 16.041 -4.294 -10.181 1.00 84.19 84 VAL A N 1
ATOM 639 C CA . VAL A 1 84 ? 17.167 -3.357 -10.035 1.00 84.19 84 VAL A CA 1
ATOM 640 C C . VAL A 1 84 ? 18.374 -4.040 -9.394 1.00 84.19 84 VAL A C 1
ATOM 642 O O . VAL A 1 84 ? 19.484 -3.957 -9.921 1.00 84.19 84 VAL A O 1
ATOM 645 N N . LEU A 1 85 ? 18.170 -4.735 -8.273 1.00 83.00 85 LEU A N 1
ATOM 646 C CA . LEU A 1 85 ? 19.240 -5.429 -7.557 1.00 83.00 85 LEU A CA 1
ATOM 647 C C . LEU A 1 85 ? 19.889 -6.515 -8.419 1.00 83.00 85 LEU A C 1
ATOM 649 O O . LEU A 1 85 ? 21.111 -6.618 -8.436 1.00 83.00 85 LEU A O 1
ATOM 653 N N . GLU A 1 86 ? 19.110 -7.291 -9.173 1.00 82.19 86 GLU A N 1
ATOM 654 C CA . GLU A 1 86 ? 19.635 -8.298 -10.099 1.00 82.19 86 GLU A CA 1
ATOM 655 C C . GLU A 1 86 ? 20.518 -7.660 -11.179 1.00 82.19 86 GLU A C 1
ATOM 657 O O . GLU A 1 86 ? 21.603 -8.169 -11.463 1.00 82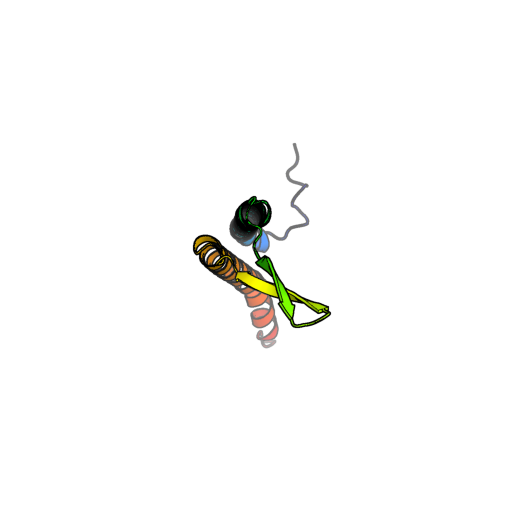.19 86 GLU A O 1
ATOM 662 N N . HIS A 1 87 ? 20.113 -6.516 -11.734 1.00 75.69 87 HIS A N 1
ATOM 663 C CA . HIS A 1 87 ? 20.903 -5.801 -12.740 1.00 75.69 87 HIS A CA 1
ATOM 664 C C . HIS A 1 87 ? 22.198 -5.201 -12.168 1.00 75.69 87 HIS A C 1
ATOM 666 O O . HIS A 1 87 ? 23.228 -5.197 -12.842 1.00 75.69 87 HIS A O 1
ATOM 672 N N . VAL A 1 88 ? 22.180 -4.741 -10.913 1.00 75.44 88 VAL A N 1
ATOM 673 C CA . VAL A 1 88 ? 23.351 -4.152 -10.237 1.00 75.44 88 VAL A CA 1
ATOM 674 C C . VAL A 1 88 ? 24.319 -5.214 -9.699 1.00 75.44 88 VAL A C 1
ATOM 676 O O . VAL A 1 88 ? 25.532 -5.021 -9.784 1.00 75.44 88 VAL A O 1
ATOM 679 N N . LEU A 1 89 ? 23.823 -6.335 -9.159 1.00 72.62 89 LEU A N 1
ATOM 680 C CA . LEU A 1 89 ? 24.655 -7.367 -8.523 1.00 72.62 89 LEU A CA 1
ATOM 681 C C . LEU A 1 89 ? 25.154 -8.452 -9.487 1.00 72.62 89 LEU A C 1
ATOM 683 O O . LEU A 1 89 ? 26.246 -8.983 -9.275 1.00 72.62 89 LEU A O 1
ATOM 687 N N . LYS A 1 90 ? 24.420 -8.791 -10.557 1.00 63.91 90 LYS A N 1
ATOM 688 C CA . LYS A 1 90 ? 24.854 -9.817 -11.529 1.00 63.91 90 LYS A CA 1
ATOM 689 C C . LYS A 1 90 ? 26.250 -9.562 -12.140 1.00 63.91 90 LYS A C 1
ATOM 691 O O . LYS A 1 90 ? 27.002 -10.525 -12.315 1.00 63.91 90 LYS A O 1
ATOM 696 N N . PRO A 1 91 ? 26.679 -8.316 -12.408 1.00 60.25 91 PRO A N 1
ATOM 697 C CA . PRO A 1 91 ? 28.044 -8.043 -12.856 1.00 60.25 91 PRO A CA 1
ATOM 698 C C . PRO A 1 91 ? 29.122 -8.400 -11.815 1.00 60.25 91 PRO A C 1
ATOM 700 O O . PRO A 1 91 ? 30.189 -8.884 -12.190 1.00 60.25 91 PRO A O 1
ATOM 703 N N . LEU A 1 92 ? 28.845 -8.225 -10.515 1.00 55.75 92 LEU A N 1
ATOM 704 C CA . LEU A 1 92 ? 29.818 -8.452 -9.433 1.00 55.75 92 LEU A CA 1
ATOM 705 C C . LEU A 1 92 ? 30.182 -9.936 -9.272 1.00 55.75 92 LEU A C 1
ATOM 707 O O . LEU A 1 92 ? 31.341 -10.263 -9.033 1.00 55.75 92 LEU A O 1
ATOM 711 N N . THR A 1 93 ? 29.222 -10.847 -9.468 1.00 56.25 93 THR A N 1
ATOM 712 C CA . THR A 1 93 ? 29.487 -12.300 -9.435 1.00 56.25 93 THR A CA 1
ATOM 713 C C . THR A 1 93 ? 30.171 -12.814 -10.704 1.00 56.25 93 THR A C 1
ATOM 715 O O . THR A 1 93 ? 30.848 -13.842 -10.666 1.00 56.25 93 THR A O 1
ATOM 718 N N . THR A 1 94 ? 30.018 -12.112 -11.830 1.00 54.75 94 THR A N 1
ATOM 719 C CA . THR A 1 94 ? 30.608 -12.533 -13.109 1.00 54.75 94 THR A CA 1
ATOM 720 C C . THR A 1 94 ? 32.092 -12.150 -13.180 1.00 54.75 94 THR A C 1
ATOM 722 O O . THR A 1 94 ? 32.901 -12.926 -13.679 1.00 54.75 94 THR A O 1
ATOM 725 N N . ALA A 1 95 ? 32.484 -11.013 -12.591 1.00 54.19 95 ALA A N 1
ATOM 726 C CA . ALA A 1 95 ? 33.882 -10.574 -12.531 1.00 54.19 95 ALA A CA 1
ATOM 727 C C . ALA A 1 95 ? 34.784 -11.479 -11.664 1.00 54.19 95 ALA A C 1
ATOM 729 O O . ALA A 1 95 ? 35.974 -11.598 -11.940 1.00 54.19 95 ALA A O 1
ATOM 730 N N . ALA A 1 96 ? 34.228 -12.154 -10.653 1.00 56.28 96 ALA A N 1
ATOM 731 C CA . ALA A 1 96 ? 34.973 -13.065 -9.776 1.00 56.28 96 ALA A CA 1
ATOM 732 C C . ALA A 1 96 ? 35.286 -14.437 -10.412 1.00 56.28 96 ALA A C 1
ATOM 734 O O . ALA A 1 96 ? 36.010 -15.233 -9.818 1.00 56.28 96 ALA A O 1
ATOM 735 N N . SER A 1 97 ? 34.746 -14.721 -11.602 1.00 54.44 97 SER A N 1
ATOM 736 C CA . SER A 1 97 ? 34.808 -16.048 -12.231 1.00 54.44 97 SER A CA 1
ATOM 737 C C . SER A 1 97 ? 35.648 -16.095 -13.511 1.00 54.44 97 SER A C 1
ATOM 739 O O . SER A 1 97 ? 35.603 -17.101 -14.212 1.00 54.44 97 SER A O 1
ATOM 741 N N . THR A 1 98 ? 36.408 -15.046 -13.845 1.00 45.34 98 THR A N 1
ATOM 742 C CA . THR A 1 98 ? 37.331 -15.074 -14.992 1.00 45.34 98 THR A CA 1
ATOM 743 C C . THR A 1 98 ? 38.644 -15.738 -14.562 1.00 45.34 98 THR A C 1
ATOM 745 O O . THR A 1 98 ? 39.402 -15.117 -13.814 1.00 45.34 98 THR A O 1
ATOM 748 N N . PRO A 1 99 ? 38.963 -16.977 -14.987 1.00 50.12 99 PRO A N 1
ATOM 749 C CA . PRO A 1 99 ? 40.277 -17.537 -14.724 1.00 50.12 99 PRO A CA 1
ATOM 750 C C . PRO A 1 99 ? 41.295 -16.838 -15.634 1.00 50.12 99 PRO A C 1
ATOM 752 O O . PRO A 1 99 ? 41.099 -16.774 -16.8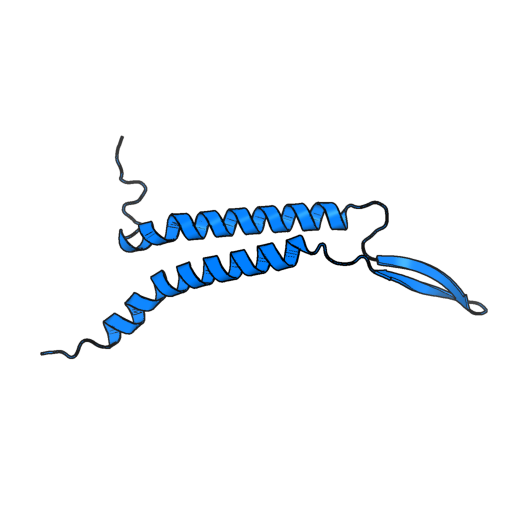50 1.00 50.12 99 PRO A O 1
ATOM 755 N N . SER A 1 100 ? 42.370 -16.309 -15.037 1.00 48.72 100 SER A N 1
ATOM 756 C CA . SER A 1 100 ? 43.563 -15.862 -15.766 1.00 48.72 100 SER A CA 1
ATOM 757 C C . SER A 1 100 ? 44.010 -16.957 -16.728 1.00 48.72 100 SER A C 1
ATOM 759 O O . SER A 1 100 ? 44.239 -18.094 -16.307 1.00 48.72 100 SER A O 1
ATOM 761 N N . ARG A 1 101 ? 44.132 -16.599 -18.003 1.00 41.09 101 ARG A N 1
ATOM 762 C CA . ARG A 1 101 ? 44.770 -17.418 -19.027 1.00 41.09 101 ARG A CA 1
ATOM 763 C C . ARG A 1 101 ? 46.147 -16.858 -19.338 1.00 41.09 101 ARG A C 1
ATOM 765 O O . ARG A 1 101 ? 46.268 -15.614 -19.335 1.00 41.09 101 ARG A O 1
#

Nearest PDB structures (foldseek):
  5knb-assembly1_G  TM=2.770E-01  e=1.067E+00  Enterococcus hirae ATCC 9790
  3vr4-assembly1_G  TM=2.885E-01  e=1.465E+00  Enterococcus hirae
  8bqs-assembly1_Dc  TM=3.568E-01  e=7.177E+00  Tetrahymena thermophila SB210
  6l3t-assembly1_A  TM=3.274E-01  e=9.862E+00  Homo sapiens
  9b8p-assembly1_H  TM=2.784E-01  e=9.254E+00  Rattus norvegicus

Foldseek 3Di:
DDPVPCVVPPPLCVVLPVLVVLLVVLVVVLVVLVVVVCPDPCHQWHWDWDDDPPDTDIDGPDGHDRPPVNVVSVVSSVVSVVVSCCSVCVVVVVVVPDDDD

Solvent-accessible surface area (backbone atoms only — not comparable to full-atom values): 6107 Å² total; per-residue (Å²): 135,80,78,68,88,50,71,87,55,57,76,81,53,62,77,37,49,60,45,49,53,52,27,51,52,36,51,52,55,42,50,53,54,51,50,58,56,60,69,38,93,71,46,47,61,30,74,42,77,45,77,58,90,96,43,76,42,81,42,79,74,43,70,61,78,80,61,75,64,47,64,52,40,51,52,53,29,54,53,33,48,47,56,39,47,50,67,66,48,54,59,62,64,55,67,76,65,68,78,89,126

Sequence (101 aa):
MSDDTLDWLPERHLGVAAPLSHTDELISQIFDLLFVSQTQVDDVIGLVEVPVGRISRTVVSRVAPIPRKVPLLVADALVALRAVLEHVLKPLTTAASTPSR

Radius of gyration: 24.18 Å; Cα contacts (8 Å, |Δi|>4): 70; chains: 1; bounding box: 61×40×64 Å

Mean predicted aligned error: 12.66 Å

pLDDT: mean 77.4, std 15.45, range [40.22, 94.0]

Secondary structure (DSSP, 8-state):
--SGGGTTS-GGGHHHHHHHHHHHHHHHHHHHHHHHHHSSTT-SEEEEEEEETTEEEEEEEEEPPPPTHHHHHHHHHHHHHHHHHHHHHHHHHHHTT----